Protein AF-A0A1C4ZQI5-F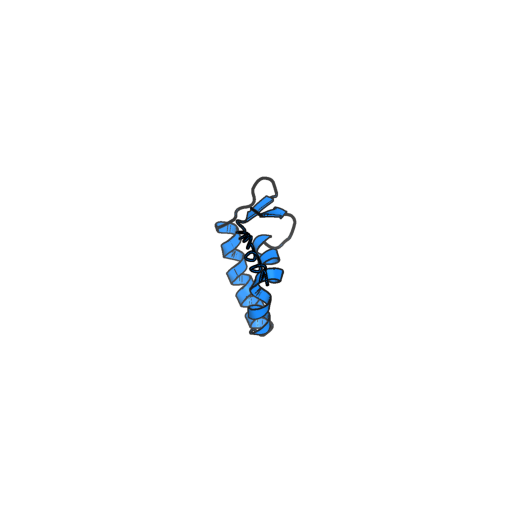1 (afdb_monomer_lite)

pLDDT: mean 90.31, std 10.92, range [41.72, 98.25]

Secondary structure (DSSP, 8-state):
-EEEE--SSS-HHHHHHHHHTSHHHHHHS-HHHHHHHHHHHHHHHHHHS--BTTEEEE----------PPPPP----

Structure (mmCIF, N/CA/C/O backbone):
data_AF-A0A1C4ZQI5-F1
#
_entry.id   AF-A0A1C4ZQI5-F1
#
loop_
_atom_site.group_PDB
_atom_site.id
_atom_site.type_symbol
_atom_site.label_atom_id
_atom_site.label_alt_id
_atom_site.label_comp_id
_atom_site.label_asym_id
_atom_site.label_entity_id
_atom_site.label_seq_id
_atom_site.pdbx_PDB_ins_code
_atom_site.Cartn_x
_atom_site.Cartn_y
_atom_site.Cartn_z
_atom_site.occupancy
_atom_site.B_iso_or_equiv
_atom_site.auth_seq_id
_atom_site.auth_comp_id
_atom_site.auth_asym_id
_atom_site.auth_atom_id
_atom_site.pdbx_PDB_model_num
ATOM 1 N N . MET A 1 1 ? -7.948 5.950 9.545 1.00 84.50 1 MET A N 1
ATOM 2 C CA . MET A 1 1 ? -7.387 6.674 8.383 1.00 84.50 1 MET A CA 1
ATOM 3 C C . MET A 1 1 ? -5.880 6.736 8.526 1.00 84.50 1 MET A C 1
ATOM 5 O O . MET A 1 1 ? -5.410 6.871 9.649 1.00 84.50 1 MET A O 1
ATOM 9 N N . HIS A 1 2 ? -5.147 6.601 7.427 1.00 92.00 2 HIS A N 1
ATOM 10 C CA . HIS A 1 2 ? -3.713 6.865 7.344 1.00 92.00 2 HIS A CA 1
ATOM 11 C C . HIS A 1 2 ? -3.517 8.094 6.443 1.00 92.00 2 HIS A C 1
ATOM 13 O O . HIS A 1 2 ? -4.146 8.176 5.389 1.00 92.00 2 HIS A O 1
ATOM 19 N N . LEU A 1 3 ? -2.698 9.055 6.871 1.00 94.81 3 LEU A N 1
ATOM 20 C CA . LEU A 1 3 ? -2.326 10.219 6.063 1.00 94.81 3 LEU A CA 1
ATOM 21 C C . LEU A 1 3 ? -0.935 9.970 5.500 1.00 94.81 3 LEU A C 1
ATOM 23 O O . LEU A 1 3 ? -0.000 9.747 6.267 1.00 94.81 3 LEU A O 1
ATOM 27 N N . LEU A 1 4 ? -0.829 9.936 4.175 1.00 95.12 4 LEU A N 1
ATOM 28 C CA . LEU A 1 4 ? 0.436 9.694 3.499 1.00 95.12 4 LEU A CA 1
ATOM 29 C C . LEU A 1 4 ? 0.952 10.994 2.866 1.00 95.12 4 LEU A C 1
ATOM 31 O O . LEU A 1 4 ? 0.201 11.621 2.114 1.00 95.12 4 LEU A O 1
ATOM 35 N N . PRO A 1 5 ? 2.217 11.378 3.101 1.00 95.12 5 PRO A N 1
ATOM 36 C CA . PRO A 1 5 ? 2.789 12.574 2.498 1.00 95.12 5 PRO A CA 1
ATOM 37 C C . PRO A 1 5 ? 2.944 12.403 0.981 1.00 95.12 5 PRO A C 1
ATOM 39 O O . PRO A 1 5 ? 3.519 11.422 0.509 1.00 95.12 5 PRO A O 1
ATOM 42 N N . ALA A 1 6 ? 2.455 13.373 0.209 1.00 92.25 6 ALA A N 1
ATOM 43 C CA . ALA A 1 6 ? 2.560 13.406 -1.251 1.00 92.25 6 ALA A CA 1
ATOM 44 C C . ALA A 1 6 ? 3.826 14.161 -1.699 1.00 92.25 6 ALA A C 1
ATOM 46 O O . ALA A 1 6 ? 3.746 15.175 -2.387 1.00 92.25 6 ALA A O 1
ATOM 47 N N . THR A 1 7 ? 4.994 13.700 -1.245 1.00 89.19 7 THR A N 1
ATOM 48 C CA . THR A 1 7 ? 6.292 14.374 -1.455 1.00 89.19 7 THR A CA 1
ATOM 49 C C . THR A 1 7 ? 7.256 13.610 -2.369 1.00 89.19 7 THR A C 1
ATOM 51 O O . THR A 1 7 ? 8.317 14.132 -2.698 1.00 89.19 7 THR A O 1
ATOM 54 N N . GLY A 1 8 ? 6.921 12.376 -2.761 1.00 83.94 8 GLY A N 1
ATOM 55 C CA . GLY A 1 8 ? 7.754 11.517 -3.609 1.00 83.94 8 GLY A CA 1
ATOM 56 C C . GLY A 1 8 ? 7.378 11.555 -5.093 1.00 83.94 8 GLY A C 1
ATOM 57 O O . GLY A 1 8 ? 6.351 12.111 -5.470 1.00 83.94 8 GLY A O 1
ATOM 58 N N . ALA A 1 9 ? 8.212 10.924 -5.928 1.00 86.06 9 ALA A N 1
ATOM 59 C CA . ALA A 1 9 ? 7.958 10.778 -7.366 1.00 86.06 9 ALA A CA 1
ATOM 60 C C . ALA A 1 9 ? 6.792 9.818 -7.665 1.00 86.06 9 ALA A C 1
ATOM 62 O O . ALA A 1 9 ? 6.002 10.059 -8.573 1.00 86.06 9 ALA A O 1
ATOM 63 N N . ASP A 1 10 ? 6.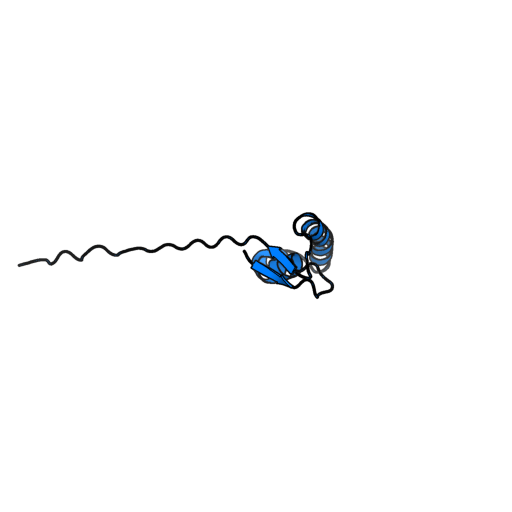675 8.746 -6.879 1.00 90.50 10 ASP A N 1
ATOM 64 C CA . ASP A 1 10 ? 5.578 7.788 -6.980 1.00 90.50 10 ASP A CA 1
ATOM 65 C C . ASP A 1 10 ? 4.390 8.213 -6.109 1.00 90.50 10 ASP A C 1
ATOM 67 O O . ASP A 1 10 ? 4.549 8.821 -5.045 1.00 90.50 10 ASP A O 1
ATOM 71 N N . HIS A 1 11 ? 3.179 7.819 -6.514 1.00 94.12 11 HIS A N 1
ATOM 72 C CA . HIS A 1 11 ? 1.988 8.043 -5.702 1.00 94.12 11 HIS A CA 1
ATOM 73 C C . HIS A 1 11 ? 2.135 7.352 -4.331 1.00 94.12 11 HIS A C 1
ATOM 75 O O . HIS A 1 11 ? 2.416 6.151 -4.281 1.00 94.12 11 HIS A O 1
ATOM 81 N N . PRO A 1 12 ? 1.883 8.032 -3.199 1.00 95.19 12 PRO A N 1
ATOM 82 C CA . PRO A 1 12 ? 2.235 7.496 -1.884 1.00 95.19 12 PRO A CA 1
ATOM 83 C C . PRO A 1 12 ? 1.490 6.203 -1.517 1.00 95.19 12 PRO A C 1
ATOM 85 O O . PRO A 1 12 ? 2.040 5.347 -0.829 1.00 95.19 12 PRO A O 1
ATOM 88 N N . VAL A 1 13 ? 0.261 6.011 -2.012 1.00 95.25 13 VAL A N 1
ATOM 89 C CA . VAL A 1 13 ? -0.478 4.742 -1.842 1.00 95.25 13 VAL A CA 1
ATOM 90 C C . VAL A 1 13 ? 0.213 3.578 -2.559 1.00 95.25 13 VAL A C 1
ATOM 92 O O . VAL A 1 13 ? 0.207 2.469 -2.029 1.00 95.25 13 VAL A O 1
ATOM 95 N N . LEU A 1 14 ? 0.836 3.805 -3.723 1.00 95.00 14 LEU A N 1
ATOM 96 C CA . LEU A 1 14 ? 1.588 2.764 -4.432 1.00 95.00 14 LEU A CA 1
ATOM 97 C C . LEU A 1 14 ? 2.781 2.320 -3.579 1.00 95.00 14 LEU A C 1
ATOM 99 O O . LEU A 1 14 ? 2.864 1.149 -3.214 1.00 95.00 14 LEU A O 1
ATOM 103 N N . ALA A 1 15 ? 3.625 3.271 -3.167 1.00 92.88 15 ALA A N 1
ATOM 104 C CA . ALA A 1 15 ? 4.790 3.003 -2.322 1.00 92.88 15 ALA A CA 1
ATOM 105 C C . ALA A 1 15 ? 4.411 2.317 -0.995 1.00 92.88 15 ALA A C 1
ATOM 107 O O . ALA A 1 15 ? 5.066 1.372 -0.555 1.00 92.88 15 ALA A O 1
ATOM 108 N N . TRP A 1 16 ? 3.311 2.742 -0.367 1.00 93.81 16 TRP A N 1
ATOM 109 C CA . TRP A 1 16 ? 2.824 2.123 0.864 1.00 93.81 16 TRP A CA 1
ATOM 110 C C . TRP A 1 16 ? 2.355 0.673 0.648 1.00 93.81 16 TRP A C 1
ATOM 112 O O . TRP A 1 16 ? 2.659 -0.215 1.451 1.00 93.81 16 TRP A O 1
ATOM 122 N N . THR A 1 17 ? 1.631 0.410 -0.445 1.00 94.50 17 THR A N 1
ATOM 123 C CA . THR A 1 17 ? 1.095 -0.926 -0.760 1.00 94.50 17 THR A CA 1
ATOM 124 C C . THR A 1 17 ? 2.218 -1.894 -1.150 1.00 94.50 17 THR A C 1
ATOM 126 O O . THR A 1 17 ? 2.146 -3.078 -0.815 1.00 94.50 17 THR A O 1
ATOM 129 N N . GLU A 1 18 ? 3.300 -1.400 -1.760 1.00 93.75 18 GLU A N 1
ATOM 130 C CA . GLU A 1 18 ? 4.507 -2.184 -2.063 1.00 93.75 18 GLU A CA 1
ATOM 131 C C . GLU A 1 18 ? 5.122 -2.833 -0.819 1.00 93.75 18 GLU A C 1
ATOM 133 O O . GLU A 1 18 ? 5.382 -4.038 -0.815 1.00 93.75 18 GLU A O 1
ATOM 138 N N . GLY A 1 19 ? 5.286 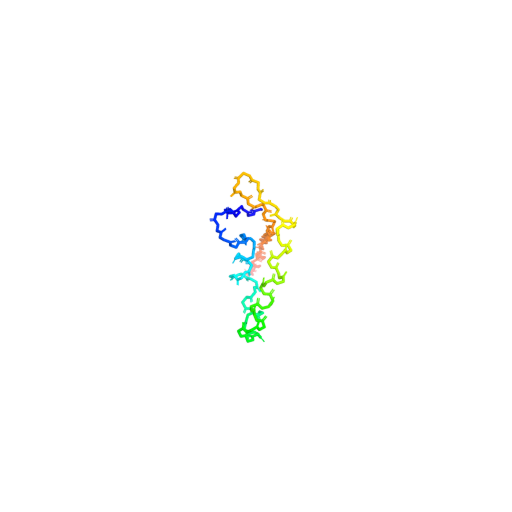-2.071 0.267 1.00 90.94 19 GLY A N 1
ATOM 139 C CA . GLY A 1 19 ? 5.866 -2.587 1.512 1.00 90.94 19 GLY A CA 1
ATOM 140 C C . GLY A 1 19 ? 4.931 -3.494 2.321 1.00 90.94 19 GLY A C 1
ATOM 141 O O . GLY A 1 19 ? 5.387 -4.342 3.093 1.00 90.94 19 GLY A O 1
ATOM 142 N N . THR A 1 20 ? 3.617 -3.348 2.155 1.00 89.44 20 THR A N 1
ATOM 143 C CA . THR A 1 20 ? 2.629 -3.948 3.068 1.00 89.44 20 THR A CA 1
ATOM 144 C C . THR A 1 20 ? 1.862 -5.118 2.465 1.00 89.44 20 THR A C 1
ATOM 146 O O . THR A 1 20 ? 1.683 -6.120 3.155 1.00 89.44 20 THR A O 1
ATOM 149 N N . ALA A 1 21 ? 1.451 -5.026 1.198 1.00 92.50 21 ALA A N 1
ATOM 150 C CA . ALA A 1 21 ? 0.553 -5.995 0.570 1.00 92.50 21 ALA A CA 1
ATOM 151 C C . ALA A 1 21 ? 1.098 -6.606 -0.731 1.00 92.50 21 ALA A C 1
ATOM 153 O O . ALA A 1 21 ? 0.733 -7.733 -1.052 1.00 92.50 21 ALA A O 1
ATOM 154 N N . LEU A 1 22 ? 1.986 -5.924 -1.466 1.00 96.19 22 LEU A N 1
ATOM 155 C CA . LEU A 1 22 ? 2.476 -6.429 -2.761 1.00 96.19 22 LEU A CA 1
ATOM 156 C C . LEU A 1 22 ? 3.742 -7.277 -2.662 1.00 96.19 22 LEU A C 1
ATOM 158 O O . LEU A 1 22 ? 4.177 -7.802 -3.681 1.00 96.19 22 LEU A O 1
ATOM 162 N N . ARG A 1 23 ? 4.328 -7.472 -1.473 1.00 96.12 23 ARG A N 1
ATOM 163 C CA . ARG A 1 23 ? 5.508 -8.345 -1.315 1.00 96.12 23 ARG A CA 1
ATOM 164 C C . ARG A 1 23 ? 5.307 -9.751 -1.915 1.00 96.12 23 ARG A C 1
ATOM 166 O O . ARG A 1 23 ? 6.192 -10.182 -2.650 1.00 96.12 23 ARG A O 1
ATOM 173 N N . PRO A 1 24 ? 4.169 -10.446 -1.703 1.00 97.12 24 PRO A N 1
ATOM 174 C CA . PRO A 1 24 ? 3.917 -11.737 -2.347 1.00 97.12 24 PRO A CA 1
ATOM 175 C C . PRO A 1 24 ? 3.786 -11.635 -3.872 1.00 97.12 24 PRO A C 1
ATOM 177 O O . PRO A 1 24 ? 4.292 -12.491 -4.587 1.00 97.12 24 PRO A O 1
ATOM 180 N N . VAL A 1 25 ? 3.159 -10.567 -4.379 1.00 97.12 25 VAL A N 1
ATOM 181 C CA . VAL A 1 25 ? 3.014 -10.321 -5.826 1.00 97.12 25 VAL A CA 1
ATOM 182 C C . VAL A 1 25 ? 4.382 -10.093 -6.466 1.00 97.12 25 VAL A C 1
ATOM 184 O O . VAL A 1 25 ? 4.690 -10.689 -7.492 1.00 97.12 25 VAL A O 1
ATOM 187 N N . ARG A 1 26 ? 5.240 -9.291 -5.825 1.00 96.31 26 ARG A N 1
ATOM 188 C CA . ARG A 1 26 ? 6.616 -9.064 -6.272 1.00 96.31 26 ARG A CA 1
ATOM 189 C C . ARG A 1 26 ? 7.421 -10.358 -6.316 1.00 96.31 26 ARG A C 1
ATOM 191 O O . ARG A 1 26 ? 8.207 -10.526 -7.236 1.00 96.31 26 ARG A O 1
ATOM 198 N N . ALA A 1 27 ? 7.247 -11.241 -5.334 1.00 97.19 27 ALA A N 1
ATOM 199 C CA . ALA A 1 27 ? 7.961 -12.515 -5.276 1.00 97.19 27 ALA A CA 1
ATOM 200 C C . ALA A 1 27 ? 7.524 -13.505 -6.370 1.00 97.19 27 ALA A C 1
ATOM 202 O O . ALA A 1 27 ? 8.305 -14.374 -6.745 1.00 97.19 27 ALA A O 1
ATOM 203 N N . ALA A 1 28 ? 6.294 -13.378 -6.877 1.00 98.00 28 ALA A N 1
ATOM 204 C CA . ALA A 1 28 ? 5.750 -14.234 -7.929 1.00 98.00 28 ALA A CA 1
ATOM 205 C C . ALA A 1 28 ? 6.091 -13.763 -9.356 1.00 98.00 28 ALA A C 1
ATOM 207 O O . ALA A 1 28 ? 5.856 -14.504 -10.308 1.00 98.00 28 ALA A O 1
ATOM 208 N N . LEU A 1 29 ? 6.609 -12.542 -9.516 1.00 98.12 29 LEU A N 1
ATOM 209 C CA . LEU A 1 29 ? 6.905 -11.932 -10.812 1.00 98.12 29 LEU A CA 1
ATOM 210 C C . LEU A 1 29 ? 8.413 -11.787 -11.019 1.00 98.12 29 LEU A C 1
ATOM 212 O O . LEU A 1 29 ? 9.168 -11.512 -10.085 1.00 98.12 29 LEU A O 1
ATOM 216 N N . ASP A 1 30 ? 8.844 -11.902 -12.271 1.00 98.25 30 ASP A N 1
ATOM 217 C CA . ASP A 1 30 ? 10.187 -11.495 -12.665 1.00 98.25 30 ASP A CA 1
ATOM 218 C C . ASP A 1 30 ? 10.314 -9.957 -12.704 1.00 98.25 30 ASP A C 1
ATOM 220 O O . ASP A 1 30 ? 9.376 -9.202 -12.422 1.00 98.25 30 ASP A O 1
ATOM 224 N N . ALA A 1 31 ? 11.510 -9.458 -13.021 1.00 97.44 31 ALA A N 1
ATOM 225 C CA . ALA A 1 31 ? 11.770 -8.020 -13.015 1.00 97.44 31 ALA A CA 1
ATOM 226 C C . ALA A 1 31 ? 10.910 -7.253 -14.037 1.00 97.44 31 ALA A C 1
ATOM 228 O O . ALA A 1 31 ? 10.428 -6.160 -13.729 1.00 97.44 31 ALA A O 1
ATOM 229 N N . ALA A 1 32 ? 10.704 -7.825 -15.227 1.00 98.19 32 ALA A N 1
ATOM 230 C CA . ALA A 1 32 ? 9.923 -7.204 -16.293 1.00 98.19 32 ALA A CA 1
ATOM 231 C C . ALA A 1 32 ? 8.424 -7.194 -15.956 1.00 98.19 32 ALA A C 1
ATOM 233 O O . ALA A 1 32 ? 7.776 -6.150 -16.043 1.00 98.19 32 ALA A O 1
ATOM 234 N N . GLY A 1 33 ? 7.892 -8.325 -15.491 1.00 98.12 33 GLY A N 1
ATOM 235 C CA . GLY A 1 33 ? 6.515 -8.476 -15.042 1.00 98.12 33 GLY A CA 1
ATOM 236 C C . GLY A 1 33 ? 6.200 -7.569 -13.860 1.00 98.12 33 GLY A C 1
ATOM 237 O O . GLY A 1 33 ? 5.152 -6.925 -13.843 1.00 98.12 33 GLY A O 1
ATOM 238 N N . TRP A 1 34 ? 7.129 -7.422 -12.913 1.00 97.19 34 TRP A N 1
ATOM 239 C CA . TRP A 1 34 ? 6.967 -6.448 -11.840 1.00 97.19 34 TRP A CA 1
ATOM 240 C C . TRP A 1 34 ? 6.910 -5.009 -12.358 1.00 97.19 34 TRP A C 1
ATOM 242 O O . TRP A 1 34 ? 6.049 -4.244 -11.928 1.00 97.19 34 TRP A O 1
ATOM 252 N N . ALA A 1 35 ? 7.821 -4.619 -13.253 1.00 96.12 35 ALA A N 1
ATOM 253 C CA . ALA A 1 35 ? 7.849 -3.262 -13.790 1.00 96.12 35 ALA A CA 1
ATOM 254 C C . ALA A 1 35 ? 6.544 -2.925 -14.530 1.00 96.12 35 ALA A C 1
ATOM 256 O O . ALA A 1 35 ? 5.971 -1.858 -14.302 1.00 96.12 35 ALA A O 1
ATOM 257 N N . ALA A 1 36 ? 6.037 -3.859 -15.341 1.00 96.75 36 ALA A N 1
ATOM 258 C CA . ALA A 1 36 ? 4.760 -3.721 -16.035 1.00 96.75 36 ALA A CA 1
ATOM 259 C C . ALA A 1 36 ? 3.582 -3.616 -15.051 1.00 96.75 36 ALA A C 1
ATOM 261 O O . ALA A 1 36 ? 2.789 -2.678 -15.136 1.00 96.75 36 ALA A O 1
ATOM 262 N N . PHE A 1 37 ? 3.515 -4.517 -14.065 1.00 95.81 37 PHE A N 1
ATOM 263 C CA . PHE A 1 37 ? 2.484 -4.498 -13.026 1.00 95.81 37 PHE A CA 1
ATOM 264 C C . PHE A 1 37 ? 2.478 -3.174 -12.253 1.00 95.81 37 PHE A C 1
ATOM 266 O O . PHE A 1 37 ? 1.425 -2.575 -12.036 1.00 95.81 37 PHE A O 1
ATOM 273 N N . ARG A 1 38 ? 3.661 -2.687 -11.861 1.00 94.50 38 ARG A N 1
ATOM 274 C CA . ARG A 1 38 ? 3.826 -1.431 -11.122 1.00 94.50 38 ARG A CA 1
ATOM 275 C C . ARG A 1 38 ? 3.356 -0.228 -11.939 1.00 94.50 38 ARG A C 1
ATOM 277 O O . ARG A 1 38 ? 2.676 0.636 -11.391 1.00 94.50 38 ARG A O 1
ATOM 284 N N . ALA A 1 39 ? 3.698 -0.178 -13.227 1.00 93.38 39 ALA A N 1
ATOM 285 C CA . ALA A 1 39 ? 3.291 0.903 -14.121 1.00 93.38 39 ALA A CA 1
ATOM 286 C C . ALA A 1 39 ? 1.764 0.959 -14.284 1.00 93.38 39 ALA A C 1
ATOM 288 O O . ALA A 1 39 ? 1.171 2.030 -14.160 1.00 93.38 39 ALA A O 1
ATOM 289 N N . GLU A 1 40 ? 1.119 -0.192 -14.487 1.00 93.44 40 GLU A N 1
ATOM 290 C CA . GLU A 1 40 ? -0.340 -0.265 -14.597 1.00 93.44 40 GLU A CA 1
ATOM 291 C C . GLU A 1 40 ? -1.026 0.091 -13.271 1.00 93.44 40 GLU A C 1
ATOM 293 O O . GLU A 1 40 ? -1.994 0.860 -13.235 1.00 93.44 40 GLU A O 1
ATOM 298 N N . LEU A 1 41 ? -0.507 -0.436 -12.158 1.00 92.44 41 LEU A N 1
ATOM 299 C CA . LEU A 1 41 ? -1.058 -0.166 -10.840 1.00 92.44 41 LEU A CA 1
ATOM 300 C C . LEU A 1 41 ? -0.925 1.312 -10.477 1.00 92.44 41 LEU A C 1
ATOM 302 O O . LEU A 1 41 ? -1.865 1.849 -9.911 1.00 92.44 41 LEU A O 1
ATOM 306 N N . GLY A 1 42 ? 0.180 1.982 -1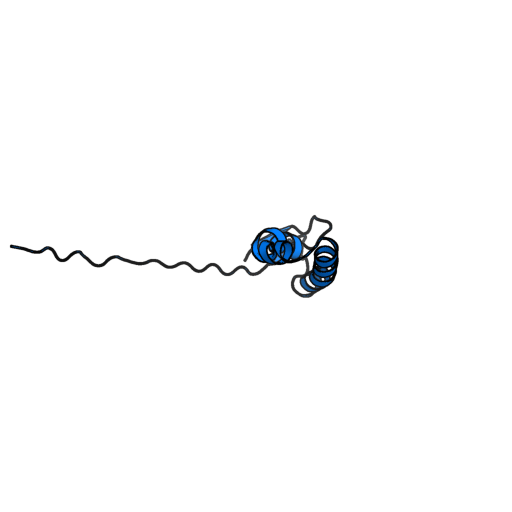0.813 1.00 89.12 42 GLY A N 1
ATOM 307 C CA . GLY A 1 42 ? 0.451 3.370 -10.423 1.00 89.12 42 GLY A CA 1
ATOM 308 C C . GLY A 1 42 ? -0.569 4.404 -10.912 1.00 89.12 42 GLY A C 1
ATOM 309 O O . GLY A 1 42 ? -0.762 5.424 -10.250 1.00 89.12 42 GLY A O 1
ATOM 310 N N . VAL A 1 43 ? -1.288 4.127 -12.004 1.00 89.25 43 VAL A N 1
ATOM 311 C CA . VAL A 1 43 ? -2.320 5.030 -12.551 1.00 89.25 43 VAL A CA 1
ATOM 312 C C . VAL A 1 43 ? -3.575 5.066 -11.672 1.00 89.25 43 VAL A C 1
ATOM 314 O O . VAL A 1 43 ? -4.195 6.117 -11.494 1.00 89.25 43 VAL A O 1
ATOM 317 N N . ARG A 1 44 ? -3.958 3.926 -11.085 1.00 90.50 44 ARG A N 1
ATOM 318 C CA . ARG A 1 44 ? -5.244 3.771 -10.382 1.00 90.50 44 ARG A CA 1
ATOM 319 C C . ARG A 1 44 ? -5.311 4.559 -9.056 1.00 90.50 44 ARG A C 1
ATOM 321 O O . ARG A 1 44 ? -6.327 5.214 -8.814 1.00 90.50 44 ARG A O 1
ATOM 328 N N . PRO A 1 45 ? -4.265 4.571 -8.200 1.00 90.06 45 PRO A N 1
ATOM 329 C CA . PRO A 1 45 ? -4.256 5.335 -6.960 1.00 90.06 45 PRO A CA 1
ATOM 330 C C . PRO A 1 45 ? -4.426 6.837 -7.146 1.00 90.06 45 PRO A C 1
ATOM 332 O O . PRO A 1 45 ? -5.107 7.444 -6.330 1.00 90.06 45 PRO A O 1
ATOM 335 N N . ALA A 1 46 ? -3.866 7.427 -8.206 1.00 88.06 46 ALA A N 1
ATOM 336 C CA . ALA A 1 46 ? -3.971 8.868 -8.440 1.00 88.06 46 ALA A CA 1
ATOM 337 C C . ALA A 1 46 ? -5.427 9.320 -8.647 1.00 88.06 46 ALA A C 1
ATOM 339 O O . ALA A 1 46 ? -5.811 10.407 -8.218 1.00 88.06 46 ALA A O 1
ATOM 340 N N . GLN A 1 47 ? -6.249 8.464 -9.262 1.00 89.81 47 GLN A N 1
ATOM 341 C CA . GLN A 1 47 ? -7.677 8.714 -9.461 1.00 89.81 47 GLN A CA 1
ATOM 342 C C . GLN A 1 47 ? -8.488 8.443 -8.185 1.00 89.81 47 GLN A C 1
ATOM 344 O O . GLN A 1 47 ? -9.360 9.230 -7.826 1.00 89.81 47 GLN A O 1
ATOM 349 N N . ALA A 1 48 ? -8.199 7.340 -7.487 1.00 94.19 48 ALA A N 1
ATOM 350 C CA . ALA A 1 48 ? -8.958 6.921 -6.306 1.00 94.19 48 ALA A CA 1
ATOM 351 C C . ALA A 1 48 ? -8.623 7.725 -5.034 1.00 94.19 48 ALA A C 1
ATOM 353 O O . ALA A 1 48 ? -9.480 7.911 -4.170 1.00 94.19 48 ALA A O 1
ATOM 354 N N . TYR A 1 49 ? -7.381 8.198 -4.913 1.00 94.31 49 TYR A N 1
ATOM 355 C CA . TYR A 1 49 ? -6.832 8.832 -3.715 1.00 94.31 49 TYR A CA 1
ATOM 356 C C . TYR A 1 49 ? -6.073 10.123 -4.064 1.00 94.31 49 TYR A C 1
ATOM 358 O O . TYR A 1 49 ? -4.862 10.198 -3.856 1.00 94.31 49 TYR A O 1
ATOM 366 N N . PRO A 1 50 ? -6.759 11.161 -4.572 1.00 93.69 50 PRO A N 1
ATOM 367 C CA . PRO A 1 50 ? -6.102 12.394 -4.989 1.00 93.69 50 PRO A CA 1
ATOM 368 C C . PRO A 1 50 ? -5.399 13.085 -3.814 1.00 93.69 50 PRO A C 1
ATOM 370 O O . PRO A 1 50 ? -5.940 13.165 -2.704 1.00 93.69 50 PRO A O 1
ATOM 373 N N . ALA A 1 51 ? -4.214 13.639 -4.076 1.00 94.12 51 ALA A N 1
ATOM 374 C CA . ALA A 1 51 ? -3.493 14.455 -3.108 1.00 94.12 51 ALA A CA 1
ATOM 375 C C . ALA A 1 51 ? -4.247 15.765 -2.826 1.00 94.12 51 ALA A C 1
ATOM 377 O O . ALA A 1 51 ? -4.717 16.451 -3.733 1.00 94.12 51 ALA A O 1
ATOM 378 N N . ARG A 1 52 ? -4.350 16.128 -1.548 1.00 93.12 52 ARG A N 1
ATOM 379 C CA . ARG A 1 52 ? -4.985 17.354 -1.060 1.00 93.12 52 ARG A CA 1
ATOM 380 C C . ARG A 1 52 ? -4.083 17.965 -0.000 1.00 93.12 52 ARG A C 1
ATOM 382 O O . ARG A 1 52 ? -3.738 17.292 0.965 1.00 93.12 52 ARG A O 1
ATOM 389 N N . GLN A 1 53 ? -3.688 19.224 -0.192 1.00 93.19 53 GLN A N 1
ATOM 390 C CA . GLN A 1 53 ? -2.802 19.942 0.740 1.00 93.19 53 GLN A CA 1
ATOM 391 C C . GLN A 1 53 ? -1.506 19.159 1.055 1.00 93.19 53 GLN A C 1
ATOM 393 O O . GLN A 1 53 ? -1.073 19.075 2.199 1.00 93.19 53 GLN A O 1
ATOM 398 N N . GLY A 1 54 ? -0.914 18.523 0.036 1.00 93.81 54 GLY A N 1
ATOM 399 C CA . GLY A 1 54 ? 0.307 17.721 0.190 1.00 93.81 54 GLY A CA 1
ATOM 400 C C . GLY A 1 54 ? 0.117 16.367 0.888 1.00 93.81 54 GLY A C 1
ATOM 401 O O . GLY A 1 54 ? 1.104 15.712 1.213 1.00 93.81 54 GLY A O 1
ATOM 402 N N . GLN A 1 55 ? -1.124 15.929 1.117 1.00 95.88 55 GLN A N 1
ATOM 403 C CA . GLN A 1 55 ? -1.445 14.674 1.800 1.00 95.88 55 GLN A CA 1
ATOM 404 C C . GLN A 1 55 ? -2.402 13.812 0.977 1.00 95.88 55 GLN A C 1
ATOM 406 O O . GLN A 1 55 ? -3.280 14.318 0.279 1.00 95.88 55 GLN A O 1
ATOM 411 N N . VAL A 1 56 ? -2.277 12.493 1.104 1.00 96.62 56 VAL A N 1
ATOM 412 C CA . VAL A 1 56 ? -3.236 11.521 0.577 1.00 96.62 56 VAL A CA 1
ATOM 413 C C . VAL A 1 56 ? -3.967 1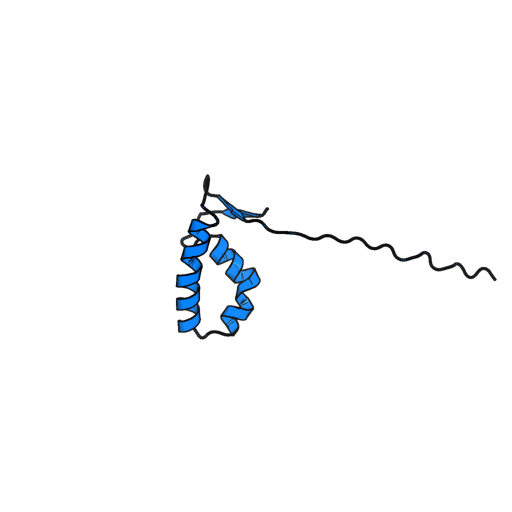0.843 1.729 1.00 96.62 56 VAL A C 1
ATOM 415 O O . VAL A 1 56 ? -3.361 10.276 2.640 1.00 96.62 56 VAL A O 1
ATOM 418 N N . TYR A 1 57 ? -5.295 10.888 1.666 1.00 95.38 57 TYR A N 1
ATOM 419 C CA . TYR A 1 57 ? -6.188 10.273 2.639 1.00 95.38 57 TYR A CA 1
ATOM 420 C C . TYR A 1 57 ? -6.413 8.807 2.269 1.00 95.38 57 TYR A C 1
ATOM 422 O O . TYR A 1 57 ? -7.185 8.508 1.360 1.00 95.38 57 TYR A O 1
ATOM 430 N N . PHE A 1 58 ? -5.757 7.890 2.981 1.00 94.81 58 PHE A N 1
ATOM 431 C CA . PHE A 1 58 ? -5.831 6.459 2.701 1.00 94.81 58 PHE A CA 1
ATOM 432 C C . PHE A 1 58 ? -6.598 5.707 3.808 1.00 94.81 58 PHE A C 1
ATOM 434 O O . PHE A 1 58 ? -6.143 5.639 4.960 1.00 94.81 58 PHE A O 1
ATOM 441 N N . PRO A 1 59 ? -7.790 5.150 3.518 1.00 92.81 59 PRO A N 1
ATOM 442 C CA . PRO A 1 59 ? -8.551 4.371 4.486 1.00 92.81 59 PRO A CA 1
ATOM 443 C C . PRO A 1 59 ? -7.812 3.098 4.897 1.00 92.81 59 PRO A C 1
ATOM 445 O O . PRO A 1 59 ? -7.478 2.257 4.073 1.00 92.81 59 PRO A O 1
ATOM 448 N N . PHE A 1 60 ? -7.606 2.932 6.202 1.00 89.75 60 PHE A N 1
ATOM 449 C CA . PHE A 1 60 ? -7.002 1.734 6.777 1.00 89.75 60 PHE A CA 1
ATOM 450 C C . PHE A 1 60 ? -7.859 1.252 7.944 1.00 89.75 60 PHE A C 1
ATOM 452 O O . PHE A 1 60 ? -7.987 1.954 8.956 1.00 89.75 60 PHE A O 1
ATOM 459 N N . ARG A 1 61 ? -8.483 0.081 7.775 1.00 91.62 61 ARG A N 1
ATOM 460 C CA . ARG A 1 61 ? -9.362 -0.535 8.774 1.00 91.62 61 ARG A CA 1
ATOM 461 C C . ARG A 1 61 ? -8.516 -1.276 9.805 1.00 91.62 61 ARG A C 1
ATOM 463 O O . ARG A 1 61 ? -7.743 -2.158 9.451 1.00 91.62 61 ARG A O 1
ATOM 470 N N . ARG A 1 62 ? -8.693 -0.933 11.079 1.00 93.06 62 ARG A N 1
ATOM 471 C CA . ARG A 1 62 ? -8.085 -1.631 12.216 1.00 93.06 62 ARG A CA 1
ATOM 472 C C . ARG A 1 62 ? -9.198 -2.324 12.990 1.00 93.06 62 ARG A C 1
ATOM 474 O O . ARG A 1 62 ? -10.192 -1.680 13.311 1.00 93.06 62 ARG A O 1
ATOM 481 N N . ILE A 1 63 ? -9.044 -3.619 13.234 1.00 94.62 63 ILE A N 1
ATOM 482 C CA . ILE A 1 63 ? -9.982 -4.417 14.027 1.00 94.62 63 ILE A CA 1
ATOM 483 C C . ILE A 1 63 ? -9.292 -4.714 15.354 1.00 94.62 63 ILE A C 1
ATOM 485 O O . ILE A 1 63 ? -8.152 -5.174 15.361 1.00 94.62 63 ILE A O 1
ATOM 489 N N . PHE A 1 64 ? -9.977 -4.424 16.455 1.00 95.88 64 PHE A N 1
ATOM 490 C CA . PHE A 1 64 ? -9.508 -4.693 17.808 1.00 95.88 64 PHE A CA 1
ATOM 491 C C . PHE A 1 64 ? -10.511 -5.627 18.479 1.00 95.88 64 PHE A C 1
ATOM 493 O O . PHE A 1 64 ? -11.713 -5.369 18.433 1.00 95.88 64 PHE A O 1
ATOM 500 N N . THR A 1 65 ? -10.016 -6.689 19.108 1.00 96.25 65 THR A N 1
ATOM 501 C CA . THR A 1 65 ? -10.837 -7.668 19.826 1.00 96.25 65 THR A CA 1
ATOM 502 C C . THR A 1 65 ? -10.275 -7.835 21.230 1.00 96.25 65 THR A C 1
ATOM 504 O O . THR A 1 65 ? -9.068 -8.001 21.390 1.00 96.25 65 THR A O 1
ATOM 507 N N . VAL A 1 66 ? -11.145 -7.811 22.240 1.00 95.12 66 VAL A N 1
ATOM 508 C CA . VAL A 1 66 ? -10.789 -8.069 23.642 1.00 95.12 66 VAL A CA 1
ATOM 509 C C . VAL A 1 66 ? -11.561 -9.297 24.108 1.00 95.12 66 VAL A C 1
ATOM 511 O O . VAL A 1 66 ? -12.787 -9.317 24.029 1.00 95.12 66 VAL A O 1
ATOM 514 N N . ALA A 1 67 ? -10.850 -10.315 24.590 1.00 93.12 67 ALA A N 1
ATOM 515 C CA . ALA A 1 67 ? -11.442 -11.521 25.159 1.00 93.12 67 ALA A CA 1
ATOM 516 C C . ALA A 1 67 ? -11.200 -11.569 26.672 1.00 93.12 67 ALA A C 1
ATOM 518 O O . ALA A 1 67 ? -10.140 -11.164 27.149 1.00 93.12 67 ALA A O 1
ATOM 519 N N . ARG A 1 68 ? -12.180 -12.083 27.423 1.00 91.62 68 ARG A N 1
ATOM 520 C CA . ARG A 1 68 ? -12.031 -12.412 28.846 1.00 91.62 68 ARG A CA 1
ATOM 521 C C . ARG A 1 68 ? -11.989 -13.927 28.992 1.00 91.62 68 ARG A C 1
ATOM 523 O O . ARG A 1 68 ? -12.845 -14.610 28.434 1.00 91.62 68 ARG A O 1
ATOM 530 N N . THR A 1 69 ? -11.021 -14.444 29.737 1.00 87.62 69 THR A N 1
ATOM 531 C CA . THR A 1 69 ? -11.031 -15.847 30.162 1.00 87.62 69 THR A CA 1
ATOM 532 C C . THR A 1 69 ? -12.097 -16.028 31.243 1.00 87.62 69 THR A C 1
ATOM 534 O O . THR A 1 69 ? -12.266 -15.150 32.091 1.00 87.62 69 THR A O 1
ATOM 537 N N . GLY A 1 70 ? -12.843 -17.135 31.203 1.00 82.69 70 GLY A N 1
ATOM 538 C CA . GLY A 1 70 ? -13.812 -17.458 32.254 1.00 82.69 70 GLY 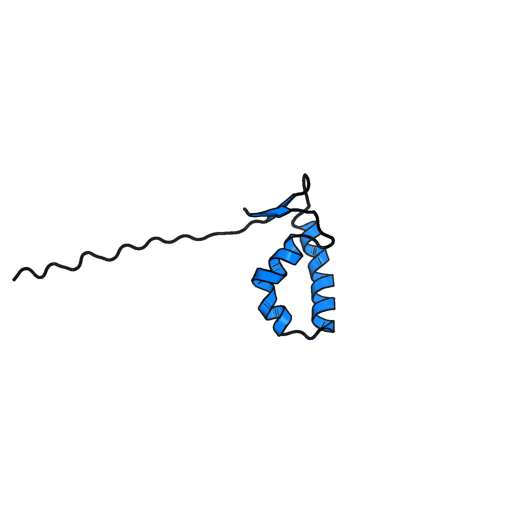A CA 1
ATOM 539 C C . GLY A 1 70 ? -13.125 -17.604 33.614 1.00 82.69 70 GLY A C 1
ATOM 540 O O . GLY A 1 70 ? -11.950 -17.978 33.668 1.00 82.69 70 GLY A O 1
ATOM 541 N N . ALA A 1 71 ? -13.842 -17.308 34.703 1.00 77.88 71 ALA A N 1
ATOM 542 C CA . ALA A 1 71 ? -13.364 -17.642 36.039 1.00 77.88 71 ALA A CA 1
ATOM 543 C C . ALA A 1 71 ? -13.091 -19.150 36.080 1.00 77.88 71 ALA A C 1
ATOM 545 O O . ALA A 1 71 ? -13.961 -19.951 35.731 1.00 77.88 71 ALA A O 1
ATOM 546 N N . ARG A 1 72 ? -11.866 -19.534 36.452 1.00 68.44 72 ARG A N 1
ATOM 547 C CA . ARG A 1 72 ? -11.568 -20.923 36.794 1.00 68.44 72 ARG A CA 1
ATOM 548 C C . ARG A 1 72 ? -12.514 -21.253 37.948 1.00 68.44 72 ARG A C 1
ATOM 550 O O . ARG A 1 72 ? -12.478 -20.539 38.944 1.00 68.44 72 ARG A O 1
ATOM 557 N N . ALA A 1 73 ? -13.410 -22.223 37.775 1.00 63.34 73 ALA A N 1
ATOM 558 C CA . ALA A 1 73 ? -14.266 -22.656 38.870 1.00 63.34 73 ALA A CA 1
ATOM 559 C C . ALA A 1 73 ? -13.345 -23.027 40.037 1.00 63.34 73 ALA A C 1
ATOM 561 O O . ALA A 1 73 ? -12.482 -23.892 39.882 1.00 63.34 73 ALA A O 1
ATOM 562 N N . GLU A 1 74 ? -13.457 -22.301 41.148 1.00 60.06 74 GLU A N 1
ATOM 563 C CA . GLU A 1 74 ? -12.873 -22.730 42.409 1.00 60.06 74 GLU A CA 1
ATOM 564 C C . GLU A 1 74 ? -13.573 -24.041 42.763 1.00 60.06 74 GLU A C 1
ATOM 566 O O . GLU A 1 74 ? -14.763 -24.077 43.078 1.00 60.06 74 GLU A O 1
ATOM 571 N N . GLU A 1 75 ? -12.845 -25.139 42.586 1.00 58.47 75 GLU A N 1
ATOM 572 C CA . GLU A 1 75 ? -13.198 -26.450 43.104 1.00 58.47 75 GLU A CA 1
ATOM 573 C C . GLU A 1 75 ? -13.077 -26.365 44.630 1.00 58.47 75 GLU A C 1
ATOM 575 O O . GLU A 1 75 ? -12.032 -26.652 45.209 1.00 58.47 75 GLU A O 1
ATOM 580 N N . ASN A 1 76 ? -14.131 -25.861 45.276 1.00 45.28 76 ASN A N 1
ATOM 581 C CA . ASN A 1 76 ? -14.267 -25.908 46.725 1.00 45.28 76 ASN A CA 1
ATOM 582 C C . ASN A 1 76 ? -14.523 -27.367 47.126 1.00 45.28 76 ASN A C 1
ATOM 584 O O . ASN A 1 76 ? -15.624 -27.884 46.921 1.00 45.28 76 ASN A O 1
ATOM 588 N N . SER A 1 77 ? -13.466 -28.010 47.635 1.00 41.72 77 SER A N 1
ATOM 589 C CA . SER A 1 77 ? -13.518 -29.241 48.442 1.00 41.72 77 SER A CA 1
ATOM 590 C C . SER A 1 77 ? -14.075 -28.976 49.836 1.00 41.72 77 SER A C 1
ATOM 592 O O . SER A 1 77 ? -13.853 -27.857 50.353 1.00 41.72 77 SER A O 1
#

Sequence (77 aa):
MHLLPATGADHPVLAWTEGTALRPVRAALDAAGWAAFRAELGVRPAQAYPARQGQVYFPFRRIFTVARTGARAEENS

Radius of gyration: 21.07 Å; chains: 1; bounding box: 26×49×65 Å

Foldseek 3Di:
DDKFFLPDPAGRVLVVCVVPPCPVVVVVDDPVRVVVVSVVVRVVCCVVFPDDPRITDDDDDDDDDDDDDDPPPPPDD

InterPro domains:
  IPR023149 Trans-aconitate 2-methyltransferase, C-terminal [G3DSA:1.10.150.290] (10-51)
  IPR029063 S-adenosyl-L-methionine-dependent methyltransferase superfamily [G3DSA:3.40.50.150] (52-67)

Organism: NCBI:txid307120